Protein AF-A0A4S0JQJ2-F1 (afdb_monomer_lite)

Secondary structure (DSSP, 8-state):
------EEGGGGT--TT-EE---SSS-HHHHHHHHHHHHHHTT-

Structure (mmCIF, N/CA/C/O backbone):
data_AF-A0A4S0JQJ2-F1
#
_entry.id   AF-A0A4S0JQJ2-F1
#
loop_
_atom_site.group_PDB
_atom_site.id
_atom_site.type_symbol
_atom_site.label_atom_id
_atom_site.label_alt_id
_atom_site.label_comp_id
_atom_site.label_asym_id
_atom_site.label_entity_id
_atom_site.label_seq_id
_atom_site.pdbx_PDB_ins_code
_atom_site.Cartn_x
_atom_site.Cartn_y
_atom_site.Cartn_z
_atom_site.occupancy
_atom_site.B_iso_or_equiv
_atom_site.auth_seq_id
_atom_site.auth_comp_id
_atom_site.auth_asym_id
_atom_site.auth_atom_id
_atom_site.pdbx_PDB_model_num
ATOM 1 N N . ASP A 1 1 ? -9.009 -12.004 6.800 1.00 48.06 1 ASP A N 1
ATOM 2 C CA . ASP A 1 1 ? -8.332 -12.629 5.642 1.00 48.06 1 ASP A CA 1
ATOM 3 C C . ASP A 1 1 ? -8.417 -11.816 4.351 1.00 48.06 1 ASP A C 1
ATOM 5 O O . ASP A 1 1 ? -8.658 -12.354 3.279 1.00 48.06 1 ASP A O 1
ATOM 9 N N . HIS A 1 2 ? -8.139 -10.513 4.426 1.00 59.22 2 HIS A N 1
ATOM 10 C CA . HIS A 1 2 ? -7.926 -9.662 3.255 1.00 59.22 2 HIS A CA 1
ATOM 11 C C . HIS A 1 2 ? -6.611 -8.936 3.511 1.00 59.22 2 HIS A C 1
ATOM 13 O O . HIS A 1 2 ? -6.541 -8.111 4.416 1.00 59.22 2 HIS A O 1
ATOM 19 N N . GLY A 1 3 ? -5.537 -9.338 2.839 1.00 71.25 3 GLY A N 1
ATOM 20 C CA . GLY A 1 3 ? -4.194 -8.910 3.219 1.00 71.25 3 GLY A CA 1
ATOM 21 C C . GLY A 1 3 ? -3.454 -8.245 2.078 1.00 71.25 3 GLY A C 1
ATOM 22 O O . GLY A 1 3 ? -2.574 -8.867 1.496 1.00 71.25 3 GLY A O 1
ATOM 23 N N . THR A 1 4 ? -3.777 -6.989 1.769 1.00 92.00 4 THR A N 1
ATOM 24 C CA . THR A 1 4 ? -2.859 -6.150 0.985 1.00 92.00 4 THR A CA 1
ATOM 25 C C . THR A 1 4 ? -1.744 -5.671 1.902 1.00 92.00 4 THR A C 1
ATOM 27 O O . THR A 1 4 ? -2.009 -5.032 2.921 1.00 92.00 4 THR A O 1
ATOM 30 N N . TYR A 1 5 ? -0.493 -5.943 1.536 1.00 92.38 5 TYR A N 1
ATOM 31 C CA . TYR A 1 5 ? 0.647 -5.367 2.239 1.00 92.38 5 TYR A CA 1
ATOM 32 C C . TYR A 1 5 ? 0.808 -3.894 1.867 1.00 92.38 5 TYR A C 1
ATOM 34 O O . TYR A 1 5 ? 0.904 -3.535 0.694 1.00 92.38 5 TYR A O 1
ATOM 42 N N . VAL A 1 6 ? 0.877 -3.043 2.886 1.00 94.69 6 VAL A N 1
ATOM 43 C CA . VAL A 1 6 ? 1.193 -1.617 2.756 1.00 94.69 6 VAL A CA 1
ATOM 44 C C . VAL A 1 6 ? 2.391 -1.285 3.631 1.00 94.69 6 VAL A C 1
ATOM 46 O O . VAL A 1 6 ? 2.637 -1.954 4.632 1.00 94.69 6 VAL A O 1
ATOM 49 N N . GLY A 1 7 ? 3.138 -0.242 3.271 1.00 96.25 7 GLY A N 1
ATOM 50 C CA . GLY A 1 7 ? 4.182 0.292 4.142 1.00 96.25 7 GLY A CA 1
ATOM 51 C C . GLY A 1 7 ? 3.560 1.214 5.194 1.00 96.25 7 GLY A C 1
ATOM 52 O O . GLY A 1 7 ? 3.020 2.248 4.796 1.00 9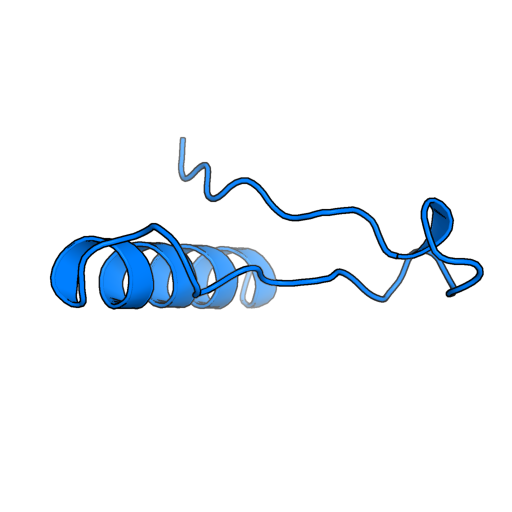6.25 7 GLY A O 1
ATOM 53 N N . PRO A 1 8 ? 3.615 0.904 6.501 1.00 96.12 8 PRO A N 1
ATOM 54 C CA . PRO A 1 8 ? 3.110 1.799 7.539 1.00 96.12 8 PRO A CA 1
ATOM 55 C C . PRO A 1 8 ? 3.777 3.177 7.465 1.00 96.12 8 PRO A C 1
ATOM 57 O O . PRO A 1 8 ? 4.994 3.268 7.321 1.00 96.12 8 PRO A O 1
ATOM 60 N N . GLY A 1 9 ? 3.004 4.257 7.606 1.00 97.06 9 GLY A N 1
ATOM 61 C CA . GLY A 1 9 ? 3.509 5.626 7.447 1.00 97.06 9 GLY A CA 1
ATOM 62 C C . GLY A 1 9 ? 4.660 5.978 8.393 1.00 97.06 9 GLY A C 1
ATOM 63 O O . GLY A 1 9 ? 5.587 6.673 7.995 1.00 97.06 9 GLY A O 1
ATOM 64 N N . HIS A 1 10 ? 4.664 5.420 9.607 1.00 96.62 10 HIS A N 1
ATOM 65 C CA . HIS A 1 10 ? 5.719 5.663 10.598 1.00 96.62 10 HIS A CA 1
ATOM 66 C C . HIS A 1 10 ? 7.096 5.100 10.209 1.00 96.62 10 HIS A C 1
ATOM 68 O O . HIS A 1 10 ? 8.081 5.438 10.856 1.00 96.62 10 HIS A O 1
ATOM 74 N N . TRP A 1 11 ? 7.189 4.270 9.164 1.00 96.62 11 TRP A N 1
ATOM 75 C CA . TRP A 1 11 ? 8.473 3.868 8.572 1.00 96.62 11 TRP A CA 1
ATOM 76 C C . TRP A 1 11 ? 9.070 4.946 7.652 1.00 96.62 11 TRP A C 1
ATOM 78 O O . TRP A 1 11 ? 10.199 4.794 7.202 1.00 96.62 11 TRP A O 1
ATOM 88 N N . PHE A 1 12 ? 8.309 6.004 7.360 1.00 96.25 12 PHE A N 1
ATOM 89 C CA . PHE A 1 12 ? 8.627 7.080 6.415 1.00 96.25 12 PHE A CA 1
ATOM 90 C C . PHE A 1 12 ? 8.308 8.454 7.023 1.00 96.25 12 PHE A C 1
ATOM 92 O O . PHE A 1 12 ? 7.721 9.308 6.363 1.00 96.25 12 PHE A O 1
ATOM 99 N N . GLU A 1 13 ? 8.579 8.618 8.323 1.00 96.81 13 GLU A N 1
ATOM 100 C CA . GLU A 1 13 ? 8.395 9.881 9.054 1.00 96.81 13 GLU A CA 1
ATOM 101 C C . GLU A 1 13 ? 6.958 10.459 9.041 1.00 96.81 13 GLU A C 1
ATOM 103 O O . GLU A 1 13 ? 6.747 11.620 9.385 1.00 96.81 13 GLU A O 1
ATOM 108 N N . MET A 1 14 ? 5.946 9.651 8.706 1.00 97.75 14 MET A N 1
ATOM 109 C CA . MET A 1 14 ? 4.532 10.042 8.729 1.00 97.75 14 MET A CA 1
ATOM 110 C C . MET A 1 14 ? 3.811 9.494 9.966 1.00 97.75 14 MET A C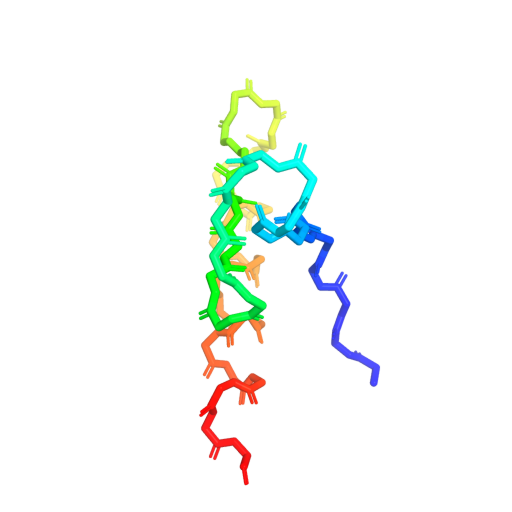 1
ATOM 112 O O . MET A 1 14 ? 4.198 8.484 10.556 1.00 97.75 14 MET A O 1
ATOM 116 N N . GLU A 1 15 ? 2.699 10.122 10.353 1.00 96.88 15 GLU A N 1
ATOM 117 C CA . GLU A 1 15 ? 1.866 9.612 11.447 1.00 96.88 15 GLU A CA 1
ATOM 118 C C . GLU A 1 15 ? 1.305 8.205 11.157 1.00 96.88 15 GLU A C 1
ATOM 120 O O . GLU A 1 15 ? 1.118 7.798 10.008 1.00 96.88 15 GLU A O 1
ATOM 125 N N . LYS A 1 16 ? 0.931 7.472 12.217 1.00 95.06 16 LYS A N 1
ATOM 126 C CA . LYS A 1 16 ? 0.386 6.100 12.129 1.00 95.06 16 LYS A CA 1
ATOM 127 C C . LYS A 1 16 ? -0.927 5.981 11.343 1.00 95.06 16 LYS A C 1
ATOM 129 O O . LYS A 1 16 ? -1.325 4.871 11.013 1.00 95.06 16 LYS A O 1
ATOM 134 N N . ARG A 1 17 ? -1.586 7.106 11.052 1.00 95.25 17 ARG A N 1
ATOM 135 C CA . ARG A 1 17 ? -2.816 7.181 10.249 1.00 95.25 17 ARG A CA 1
ATOM 136 C C . ARG A 1 17 ? -2.569 7.210 8.735 1.00 95.25 17 ARG A C 1
ATOM 138 O O . ARG A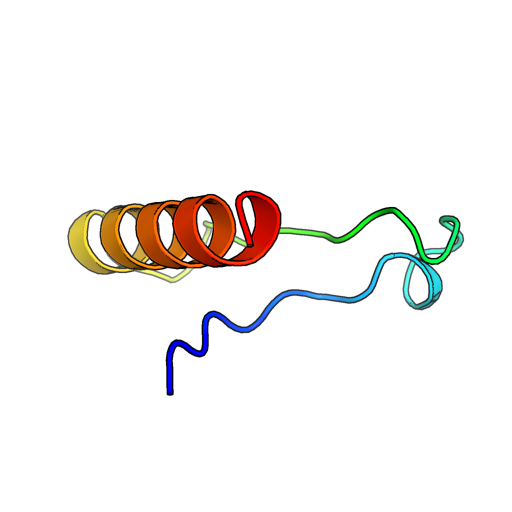 1 17 ? -3.523 7.278 7.970 1.00 95.25 17 ARG A O 1
ATOM 145 N N . PHE A 1 18 ? -1.307 7.179 8.307 1.00 97.31 18 PHE A N 1
ATOM 146 C CA . PHE A 1 18 ? -0.911 7.122 6.902 1.00 97.31 18 PHE A CA 1
ATOM 147 C C . PHE A 1 18 ? -0.242 5.786 6.567 1.00 97.31 18 PHE A C 1
ATOM 149 O O . PHE A 1 18 ? 0.304 5.103 7.436 1.00 97.31 18 PHE A O 1
ATOM 156 N N . PHE A 1 19 ? -0.244 5.435 5.284 1.00 96.88 19 PHE A N 1
ATOM 157 C CA . PHE A 1 19 ? 0.503 4.311 4.724 1.00 96.88 19 PHE A CA 1
ATOM 158 C C . PHE A 1 19 ? 0.932 4.627 3.287 1.00 96.88 19 PHE A C 1
ATOM 160 O O . PHE A 1 19 ? 0.348 5.486 2.626 1.00 96.88 19 PHE A O 1
ATOM 167 N N . ARG A 1 20 ? 1.960 3.929 2.800 1.00 96.25 20 ARG A N 1
ATOM 168 C CA . ARG A 1 20 ? 2.481 4.042 1.434 1.00 96.25 20 ARG A CA 1
ATOM 169 C C . ARG A 1 20 ? 2.051 2.839 0.600 1.00 96.25 20 ARG A C 1
ATOM 171 O O . ARG A 1 20 ? 2.231 1.697 1.024 1.00 96.25 20 ARG A O 1
ATOM 178 N N . VAL A 1 21 ? 1.569 3.107 -0.613 1.00 95.38 21 VAL A N 1
ATOM 179 C CA . VAL A 1 21 ? 1.244 2.093 -1.628 1.00 95.38 21 VAL A CA 1
ATOM 180 C C . VAL A 1 21 ? 2.326 2.100 -2.706 1.00 95.38 21 VAL A C 1
ATOM 182 O O . VAL A 1 21 ? 2.614 3.142 -3.291 1.00 95.38 21 VAL A O 1
ATOM 185 N N . GLY A 1 22 ? 2.944 0.945 -2.951 1.00 92.50 22 GLY A N 1
ATOM 186 C CA . GLY A 1 22 ? 3.864 0.750 -4.073 1.00 92.50 22 GLY A CA 1
ATOM 187 C C . GLY A 1 22 ? 3.131 0.158 -5.276 1.00 92.50 22 GLY A C 1
ATOM 188 O O . GLY A 1 22 ? 2.385 -0.800 -5.115 1.00 92.50 22 GLY A O 1
ATOM 189 N N . PHE A 1 23 ? 3.358 0.705 -6.471 1.00 93.62 23 PHE A N 1
ATOM 190 C CA . PHE A 1 23 ? 2.668 0.295 -7.706 1.00 93.62 23 PHE A CA 1
ATOM 191 C C . PHE A 1 23 ? 3.619 -0.037 -8.873 1.00 93.62 23 PHE A C 1
ATOM 193 O O . PHE A 1 23 ? 3.162 -0.271 -9.982 1.00 93.62 23 PHE A O 1
ATOM 200 N N . GLY A 1 24 ? 4.939 -0.064 -8.644 1.00 94.88 24 GLY A N 1
ATOM 201 C CA . GLY A 1 24 ? 5.932 -0.282 -9.711 1.00 94.88 24 GLY A CA 1
ATOM 202 C C . GLY A 1 24 ? 6.177 -1.743 -10.119 1.00 94.88 24 GLY A C 1
ATOM 203 O O . GLY A 1 24 ? 6.775 -1.976 -11.161 1.00 94.88 24 GLY A O 1
ATOM 204 N N . TRP A 1 25 ? 5.742 -2.710 -9.307 1.00 91.81 25 TRP A N 1
ATOM 205 C CA . TRP A 1 25 ? 5.954 -4.152 -9.509 1.00 91.81 25 TRP A CA 1
ATOM 206 C C . TRP A 1 25 ? 4.690 -5.014 -9.721 1.00 91.81 25 TRP A C 1
ATOM 208 O O . TRP A 1 25 ? 4.831 -6.041 -10.382 1.00 91.81 25 TRP A O 1
ATOM 218 N N . PRO A 1 26 ? 3.489 -4.686 -9.192 1.00 94.69 26 PRO A N 1
ATOM 219 C CA . PRO A 1 26 ? 2.306 -5.515 -9.422 1.00 94.69 26 PRO A CA 1
ATOM 220 C C . PRO A 1 26 ? 1.764 -5.351 -10.847 1.00 94.69 26 PRO A C 1
ATOM 222 O O . PRO A 1 26 ? 1.895 -4.294 -11.466 1.00 94.69 26 PRO A O 1
ATOM 225 N N . THR A 1 27 ? 1.084 -6.382 -11.340 1.00 96.00 27 THR A N 1
ATOM 226 C CA . THR A 1 27 ? 0.211 -6.274 -12.514 1.00 96.00 27 THR A CA 1
ATOM 227 C C . THR A 1 27 ? -0.986 -5.365 -12.220 1.00 96.00 27 THR A C 1
ATOM 229 O O . THR A 1 27 ? -1.340 -5.114 -11.066 1.00 96.00 27 THR A O 1
ATOM 232 N N . GLU A 1 28 ? -1.670 -4.899 -13.267 1.00 96.69 28 GLU A N 1
ATOM 233 C CA . GLU A 1 28 ? -2.882 -4.083 -13.114 1.00 96.69 28 GLU A CA 1
ATOM 234 C C . GLU A 1 28 ? -3.963 -4.792 -12.279 1.00 96.69 28 GLU A C 1
ATOM 236 O O . GLU A 1 28 ? -4.572 -4.184 -11.398 1.00 96.69 28 GLU A O 1
ATOM 241 N N . ALA A 1 29 ? -4.169 -6.093 -12.511 1.00 96.00 29 ALA A N 1
ATOM 242 C CA . ALA A 1 29 ? -5.157 -6.886 -11.786 1.00 96.00 29 ALA A CA 1
ATOM 243 C C . ALA A 1 29 ? -4.817 -7.007 -10.290 1.00 96.00 29 ALA A C 1
ATOM 245 O O . ALA A 1 29 ? -5.699 -6.849 -9.444 1.00 96.00 29 ALA A O 1
ATOM 246 N N . GLU A 1 30 ? -3.543 -7.236 -9.959 1.00 94.69 30 GLU A N 1
ATOM 247 C CA . GLU A 1 30 ? -3.067 -7.290 -8.572 1.00 94.69 30 GLU A CA 1
ATOM 248 C C . GLU A 1 30 ? -3.190 -5.932 -7.881 1.00 94.69 30 GLU A C 1
ATOM 250 O O . GLU A 1 30 ? -3.656 -5.866 -6.744 1.00 94.69 30 GLU A O 1
ATOM 255 N N . LEU A 1 31 ? -2.832 -4.839 -8.567 1.00 95.94 31 LEU A N 1
AT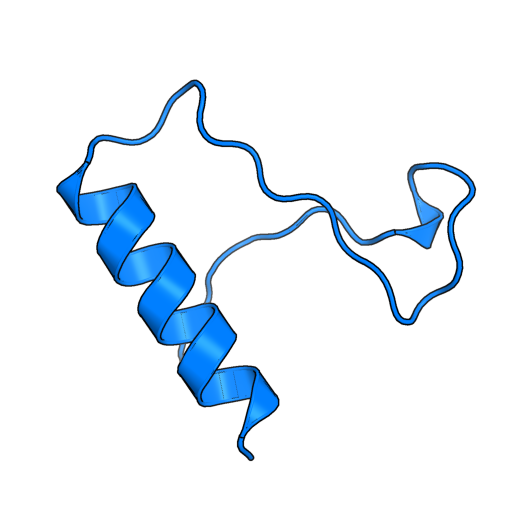OM 256 C CA . LEU A 1 31 ? -2.980 -3.490 -8.026 1.00 95.94 31 LEU A CA 1
ATOM 257 C C . LEU A 1 31 ? -4.452 -3.177 -7.741 1.00 95.94 31 LEU A C 1
ATOM 259 O O . LEU A 1 31 ? -4.777 -2.713 -6.650 1.00 95.94 31 LEU A O 1
ATOM 263 N N . LYS A 1 32 ? -5.348 -3.473 -8.689 1.00 96.56 32 LYS A N 1
ATOM 264 C CA . LYS A 1 32 ? -6.788 -3.258 -8.524 1.00 96.56 32 LYS A CA 1
ATOM 265 C C . LYS A 1 32 ? -7.339 -4.049 -7.337 1.00 96.56 32 LYS A C 1
ATOM 267 O O . LYS A 1 32 ? -7.951 -3.459 -6.451 1.00 96.56 32 LYS A O 1
ATOM 272 N N . GLY A 1 33 ? -7.061 -5.3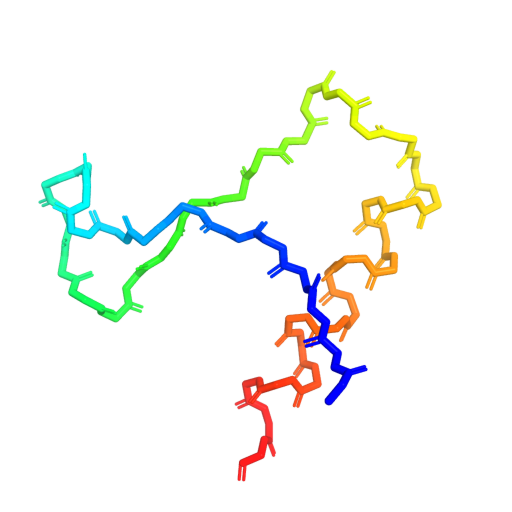53 -7.274 1.00 95.38 33 GLY A N 1
ATOM 273 C CA . GLY A 1 33 ? -7.500 -6.197 -6.159 1.00 95.38 33 GLY A CA 1
ATOM 274 C C . GLY A 1 33 ? -6.930 -5.736 -4.814 1.00 95.38 33 GLY A C 1
ATOM 275 O O . GLY A 1 33 ? -7.638 -5.716 -3.806 1.00 95.38 33 GLY A O 1
ATOM 276 N N . GLY A 1 34 ? -5.671 -5.289 -4.800 1.00 95.12 34 GLY A N 1
ATOM 277 C CA . GLY A 1 34 ? -5.028 -4.745 -3.610 1.00 95.12 34 GLY A CA 1
ATOM 278 C C . GLY A 1 34 ? -5.700 -3.469 -3.095 1.00 95.12 34 GLY A C 1
ATOM 279 O O . GLY A 1 34 ? -5.927 -3.335 -1.888 1.00 95.12 34 GLY A O 1
ATOM 280 N N . LEU A 1 35 ? -6.058 -2.554 -4.002 1.00 95.81 35 LEU A N 1
ATOM 281 C CA . LEU A 1 35 ? -6.793 -1.327 -3.685 1.00 95.81 35 LEU A CA 1
ATOM 282 C C . LEU A 1 35 ? -8.220 -1.618 -3.205 1.00 95.81 35 LEU A C 1
ATOM 284 O O . LEU A 1 35 ? -8.659 -0.989 -2.240 1.00 95.81 35 LEU A O 1
ATOM 288 N N . ASP A 1 36 ? -8.914 -2.583 -3.813 1.00 96.12 36 ASP A N 1
ATOM 289 C CA . ASP A 1 36 ? -10.251 -3.019 -3.388 1.00 96.12 36 ASP A CA 1
ATOM 290 C C . ASP A 1 36 ? -10.222 -3.568 -1.951 1.00 96.12 36 ASP A C 1
ATOM 292 O O . ASP A 1 36 ? -11.062 -3.203 -1.124 1.00 96.12 36 ASP A O 1
ATOM 296 N N . ALA A 1 37 ? -9.205 -4.364 -1.605 1.00 95.56 37 ALA A N 1
ATOM 297 C CA . ALA A 1 37 ? -9.029 -4.893 -0.253 1.00 95.56 37 ALA A CA 1
ATOM 298 C C . ALA A 1 37 ? -8.703 -3.800 0.786 1.00 95.56 37 ALA A C 1
ATOM 300 O O . ALA A 1 37 ? -9.271 -3.820 1.879 1.00 95.56 37 ALA A O 1
ATOM 301 N N . ILE A 1 38 ? -7.858 -2.812 0.448 1.00 94.75 38 ILE A N 1
ATOM 302 C CA . ILE A 1 38 ? -7.620 -1.630 1.307 1.00 94.75 38 ILE A CA 1
ATOM 303 C C . ILE A 1 38 ? -8.936 -0.881 1.533 1.00 94.75 38 ILE A C 1
ATOM 305 O O . ILE A 1 38 ? -9.294 -0.545 2.661 1.00 94.75 38 ILE A O 1
ATOM 309 N N . SER A 1 39 ? -9.680 -0.653 0.453 1.00 94.94 39 SER A N 1
ATOM 310 C CA . SER A 1 39 ? -10.992 -0.018 0.471 1.00 94.94 39 SER A CA 1
ATOM 311 C C . SER A 1 39 ? -11.978 -0.730 1.400 1.00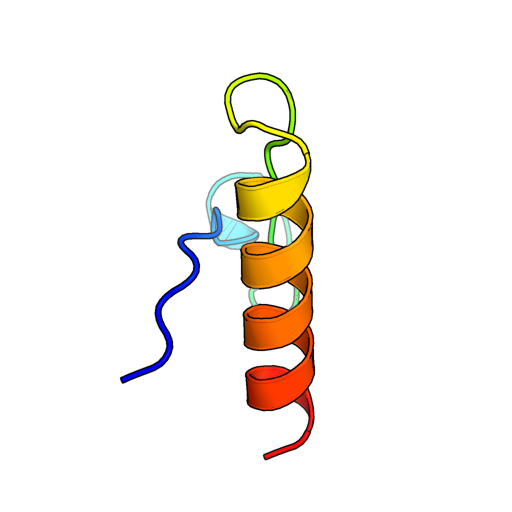 94.94 39 SER A C 1
ATOM 313 O O . SER A 1 39 ? -12.697 -0.067 2.148 1.00 94.94 39 SER A O 1
ATOM 315 N N . ALA A 1 40 ? -12.049 -2.059 1.341 1.00 94.81 40 ALA A N 1
ATOM 316 C CA . ALA A 1 40 ? -12.933 -2.844 2.193 1.00 94.81 40 ALA A CA 1
ATOM 317 C C . ALA A 1 40 ? -12.528 -2.741 3.672 1.00 94.81 40 ALA A C 1
ATOM 319 O O . ALA A 1 40 ? -13.389 -2.515 4.516 1.00 94.81 40 ALA A O 1
ATOM 320 N N . ALA A 1 41 ? -11.229 -2.829 3.974 1.00 93.50 41 ALA A N 1
ATOM 321 C CA . ALA A 1 41 ? -10.713 -2.742 5.339 1.00 93.50 41 ALA A CA 1
ATOM 322 C C . ALA A 1 41 ? -10.980 -1.379 6.003 1.00 93.50 41 ALA A C 1
ATOM 324 O O . ALA A 1 41 ? -11.288 -1.329 7.186 1.00 93.50 41 ALA A O 1
ATOM 325 N N . LEU A 1 42 ? -10.905 -0.274 5.250 1.00 92.25 42 LEU A N 1
ATOM 326 C CA . LEU A 1 42 ? -11.162 1.079 5.773 1.00 92.25 42 LEU A CA 1
ATOM 327 C C . LEU A 1 42 ? -12.646 1.384 6.044 1.00 92.25 42 LEU A C 1
ATOM 329 O O . LEU A 1 42 ? -12.946 2.414 6.642 1.00 92.25 42 LEU A O 1
ATOM 333 N N . ARG A 1 43 ? -13.571 0.549 5.555 1.00 93.12 43 ARG A N 1
ATOM 334 C CA . ARG A 1 43 ? -15.027 0.725 5.720 1.00 93.12 43 ARG A CA 1
ATOM 335 C C . ARG A 1 43 ? -15.632 -0.184 6.796 1.00 93.12 43 ARG A C 1
ATOM 337 O O . ARG A 1 43 ? -16.853 -0.184 6.943 1.00 93.12 43 ARG A O 1
ATOM 344 N N . GLN A 1 44 ? -14.805 -0.973 7.479 1.00 82.81 44 GLN A N 1
ATOM 345 C CA . GLN A 1 44 ? -15.192 -1.737 8.668 1.00 82.81 44 GLN A CA 1
ATOM 346 C C . GLN A 1 44 ? -15.251 -0.819 9.887 1.00 82.81 44 GLN A C 1
ATOM 348 O O . GLN A 1 44 ? -16.151 -1.047 10.723 1.00 82.81 44 GLN A O 1
#

pLDDT: mean 92.54, std 9.57, range [48.06, 97.75]

Radius of gyration: 11.14 Å; chains: 1; bounding box: 24×23×25 Å

Foldseek 3Di:
DLDQDWAQCVVVVDDRVDTHDDDPPDDPVVSVSSVVSVVVVVVD

Sequence (44 aa):
DHGTYVGPGHWFEMEKRFFRVGFGWPTEAELKGGLDAISAALRQ